Protein AF-A0A383AWL8-F1 (afdb_monomer_lite)

Radius of gyration: 13.19 Å; chains: 1; bounding box: 26×14×39 Å

Structure (mmCIF, N/CA/C/O backbone):
data_AF-A0A383AWL8-F1
#
_entry.id   AF-A0A383AWL8-F1
#
loop_
_atom_site.group_PDB
_atom_site.id
_atom_site.type_symbol
_atom_site.label_atom_id
_atom_site.label_alt_id
_atom_site.label_comp_id
_atom_site.label_asym_id
_atom_site.label_entity_id
_atom_site.label_seq_id
_atom_site.pdbx_PDB_ins_code
_atom_site.Cartn_x
_atom_site.Cartn_y
_atom_site.Cartn_z
_atom_site.occupancy
_atom_site.B_iso_or_equiv
_atom_site.auth_seq_id
_atom_site.auth_comp_id
_atom_site.auth_asym_id
_atom_site.auth_atom_id
_atom_site.pdbx_PDB_model_num
ATOM 1 N N . MET A 1 1 ? -11.176 7.646 19.008 1.00 61.34 1 MET A N 1
ATOM 2 C CA . MET A 1 1 ? -10.394 6.916 17.990 1.00 61.34 1 MET A CA 1
ATOM 3 C C . MET A 1 1 ? -9.287 6.167 18.699 1.00 61.34 1 MET A C 1
ATOM 5 O O . MET A 1 1 ? -8.532 6.791 19.435 1.00 61.34 1 MET A O 1
ATOM 9 N N . ASP A 1 2 ? -9.261 4.847 18.554 1.00 80.94 2 ASP A N 1
ATOM 10 C CA . ASP A 1 2 ? -8.315 3.960 19.230 1.00 80.94 2 ASP A CA 1
ATOM 11 C C . ASP A 1 2 ? -6.874 4.287 18.786 1.00 80.94 2 ASP A C 1
ATOM 13 O O . ASP A 1 2 ? -6.574 4.312 17.589 1.00 80.94 2 ASP A O 1
ATOM 17 N N . GLN A 1 3 ? -5.978 4.594 19.732 1.00 80.94 3 GLN A N 1
ATOM 18 C CA . GLN A 1 3 ? -4.584 4.964 19.437 1.00 80.94 3 GLN A CA 1
ATOM 19 C C . GLN A 1 3 ? -3.860 3.880 18.625 1.00 80.94 3 GLN A C 1
ATOM 21 O O . GLN A 1 3 ? -2.982 4.198 17.820 1.00 80.94 3 GLN A O 1
ATOM 26 N N . ARG A 1 4 ? -4.259 2.611 18.783 1.00 85.38 4 ARG A N 1
ATOM 27 C CA . ARG A 1 4 ? -3.726 1.490 17.999 1.00 85.38 4 ARG A CA 1
ATOM 28 C C . ARG A 1 4 ? -4.154 1.551 16.539 1.00 85.38 4 ARG A C 1
ATOM 30 O O . ARG A 1 4 ? -3.340 1.275 15.662 1.00 85.38 4 ARG A O 1
ATOM 37 N N . LEU A 1 5 ? -5.397 1.949 16.278 1.00 85.19 5 LEU A N 1
ATOM 38 C CA . LEU A 1 5 ? -5.926 2.087 14.922 1.00 85.19 5 LEU A CA 1
ATOM 39 C C . LEU A 1 5 ? -5.211 3.218 14.176 1.00 85.19 5 LEU A C 1
ATOM 41 O O . LEU A 1 5 ? -4.801 3.048 13.032 1.00 85.19 5 LEU A O 1
ATOM 45 N N . ASN A 1 6 ? -4.973 4.340 14.860 1.00 86.88 6 ASN A N 1
ATOM 46 C CA . ASN A 1 6 ? -4.229 5.470 14.304 1.00 86.88 6 ASN A CA 1
ATOM 47 C C . ASN A 1 6 ? -2.768 5.113 14.000 1.00 86.88 6 ASN A C 1
ATOM 49 O O . ASN A 1 6 ? -2.237 5.523 12.968 1.00 86.88 6 ASN A O 1
ATOM 53 N N . PHE A 1 7 ? -2.120 4.337 14.874 1.00 90.88 7 PHE A N 1
ATOM 54 C CA . PHE A 1 7 ? -0.770 3.832 14.624 1.00 90.88 7 PHE A CA 1
ATOM 55 C C . PHE A 1 7 ? -0.738 2.905 13.403 1.00 90.88 7 PHE A C 1
ATOM 57 O O . PHE A 1 7 ? 0.066 3.115 12.499 1.00 90.88 7 PHE A O 1
ATOM 64 N N . LEU A 1 8 ? -1.657 1.938 13.337 1.00 90.69 8 LEU A N 1
ATOM 65 C CA . LEU A 1 8 ? -1.757 0.993 12.225 1.00 90.69 8 LEU A CA 1
ATOM 66 C C . LEU A 1 8 ? -2.027 1.701 10.889 1.00 90.69 8 LEU A C 1
ATOM 68 O O . LEU A 1 8 ? -1.388 1.393 9.883 1.00 90.69 8 LEU A O 1
ATOM 72 N N . LEU A 1 9 ? -2.936 2.680 10.889 1.00 91.25 9 LEU A N 1
ATOM 73 C CA . LEU A 1 9 ? -3.239 3.498 9.719 1.00 91.25 9 LEU A CA 1
ATOM 74 C C . LEU A 1 9 ? -2.004 4.273 9.249 1.00 91.25 9 LEU A C 1
ATOM 76 O O . LEU A 1 9 ? -1.694 4.260 8.060 1.00 91.25 9 LEU A O 1
ATOM 80 N N . LYS A 1 10 ? -1.270 4.902 10.176 1.00 93.12 10 LYS A N 1
ATOM 81 C CA . LYS A 1 10 ? -0.031 5.618 9.856 1.00 93.12 10 LYS A CA 1
ATOM 82 C C . LYS A 1 10 ? 1.004 4.687 9.223 1.00 93.12 10 LYS A C 1
ATOM 84 O O . LYS A 1 10 ? 1.525 5.009 8.163 1.00 93.12 10 LYS A O 1
ATOM 89 N N . THR A 1 11 ? 1.242 3.515 9.815 1.00 94.00 11 THR A N 1
ATOM 90 C CA . THR A 1 11 ? 2.176 2.522 9.264 1.00 94.00 11 THR A CA 1
ATOM 91 C C . THR A 1 11 ? 1.799 2.117 7.840 1.00 94.00 11 THR A C 1
ATOM 93 O O . THR A 1 11 ? 2.666 2.060 6.972 1.00 94.00 11 THR A O 1
ATOM 96 N N . LYS A 1 12 ? 0.509 1.883 7.565 1.00 91.69 12 LYS A N 1
ATOM 97 C CA . LYS A 1 12 ? 0.059 1.520 6.216 1.00 91.69 12 LYS A CA 1
ATOM 98 C C . LYS A 1 12 ? 0.158 2.668 5.213 1.00 91.69 12 LYS A C 1
ATOM 100 O O . LYS A 1 12 ? 0.496 2.423 4.061 1.00 91.69 12 LYS A O 1
ATOM 105 N N . LEU A 1 13 ? -0.066 3.910 5.634 1.00 93.00 13 LEU A N 1
ATOM 106 C CA . LEU A 1 13 ? 0.153 5.084 4.783 1.00 93.00 13 LEU A CA 1
ATOM 107 C C . LEU A 1 13 ? 1.641 5.289 4.448 1.00 93.00 13 LEU A C 1
ATOM 109 O O . LEU A 1 13 ? 1.969 5.620 3.308 1.00 93.00 13 LEU A O 1
ATOM 113 N N . ASP A 1 14 ? 2.538 5.040 5.403 1.00 94.00 14 ASP A N 1
ATOM 114 C CA . ASP A 1 14 ? 3.985 5.085 5.167 1.00 94.00 14 ASP A CA 1
ATOM 115 C C . ASP A 1 14 ? 4.430 3.968 4.198 1.00 94.00 14 ASP A C 1
ATOM 117 O O . ASP A 1 14 ? 5.187 4.233 3.261 1.00 94.00 14 ASP A O 1
ATOM 121 N N . GLU A 1 15 ? 3.912 2.741 4.353 1.00 92.94 15 GLU A N 1
ATOM 122 C CA . GLU A 1 15 ? 4.132 1.636 3.400 1.00 92.94 15 GLU A CA 1
ATOM 123 C C . GLU A 1 15 ? 3.635 1.985 1.987 1.00 92.94 15 GLU A C 1
ATOM 125 O O . GLU A 1 15 ? 4.349 1.762 1.005 1.00 92.94 15 GLU A O 1
ATOM 130 N N . LEU A 1 16 ? 2.440 2.577 1.874 1.00 94.06 16 LEU A N 1
ATOM 131 C CA . LEU A 1 16 ? 1.869 2.995 0.593 1.00 94.06 16 LEU A CA 1
ATOM 132 C C . LEU A 1 16 ? 2.786 3.991 -0.131 1.00 94.06 16 LEU A C 1
ATOM 134 O O . LEU A 1 16 ? 3.063 3.817 -1.317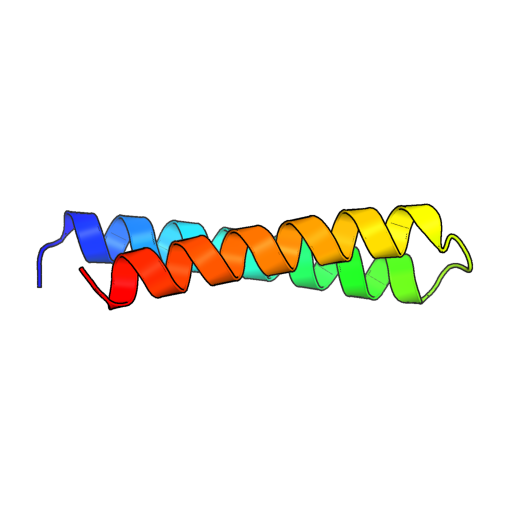 1.00 94.06 16 LEU A O 1
ATOM 138 N N . SER A 1 17 ? 3.325 4.976 0.593 1.00 92.44 17 SER A N 1
ATOM 139 C CA . SER A 1 17 ? 4.260 5.974 0.052 1.00 92.44 17 SER A CA 1
ATOM 140 C C . SER A 1 17 ? 5.534 5.343 -0.524 1.00 92.44 17 SER A C 1
ATOM 142 O O . SER A 1 17 ? 6.061 5.795 -1.546 1.00 92.44 17 SER A O 1
ATOM 144 N N . VAL A 1 18 ? 6.038 4.271 0.096 1.00 93.62 18 VAL A N 1
ATOM 145 C CA . VAL A 1 18 ? 7.187 3.517 -0.428 1.00 93.62 18 VAL A CA 1
ATOM 146 C C . VAL A 1 18 ? 6.808 2.783 -1.715 1.00 93.62 18 VAL A C 1
ATOM 148 O O . VAL A 1 18 ? 7.514 2.923 -2.717 1.00 93.62 18 VAL A O 1
ATOM 151 N N . PHE A 1 19 ? 5.681 2.067 -1.726 1.00 91.62 19 PHE A N 1
ATOM 152 C CA . PHE A 1 19 ? 5.240 1.316 -2.905 1.00 91.62 19 PHE A CA 1
ATOM 153 C C . PHE A 1 19 ? 4.922 2.216 -4.101 1.00 91.62 19 PHE A C 1
ATOM 155 O O . PHE A 1 19 ? 5.270 1.875 -5.230 1.00 91.62 19 PHE A O 1
ATOM 162 N N . GLU A 1 20 ? 4.334 3.392 -3.882 1.00 90.06 20 GLU A N 1
ATOM 163 C CA . GLU A 1 20 ? 4.079 4.362 -4.951 1.00 90.06 20 GLU A CA 1
ATOM 164 C C . GLU A 1 20 ? 5.382 4.870 -5.578 1.00 90.06 20 GLU A C 1
ATOM 166 O O . GLU A 1 20 ? 5.490 4.965 -6.803 1.00 90.06 20 GLU A O 1
ATOM 171 N N . LYS A 1 21 ? 6.421 5.119 -4.770 1.00 90.12 21 LYS A N 1
ATOM 172 C CA . LYS A 1 21 ? 7.750 5.484 -5.286 1.00 90.12 21 LYS A CA 1
ATOM 173 C C . LYS A 1 21 ? 8.377 4.353 -6.102 1.00 90.12 21 LYS A C 1
ATOM 175 O O . LYS A 1 21 ? 8.984 4.629 -7.137 1.00 90.12 21 LYS A O 1
ATOM 180 N N . GLU A 1 22 ? 8.248 3.100 -5.665 1.00 86.94 22 GLU A N 1
ATOM 181 C CA . GLU A 1 22 ? 8.720 1.934 -6.428 1.00 86.94 22 GLU A CA 1
ATOM 182 C C . GLU A 1 22 ? 7.956 1.763 -7.748 1.00 86.94 22 GLU A C 1
ATOM 184 O O . GLU A 1 22 ? 8.566 1.538 -8.797 1.00 86.94 22 GLU A O 1
ATOM 189 N N . TYR A 1 23 ? 6.635 1.944 -7.729 1.00 86.88 23 TYR A N 1
ATOM 190 C CA . TYR A 1 23 ? 5.797 1.909 -8.925 1.00 86.88 23 TYR A CA 1
ATOM 191 C C . TYR A 1 23 ? 6.183 3.006 -9.929 1.00 86.88 23 TYR A C 1
ATOM 193 O O . TYR A 1 23 ? 6.353 2.742 -11.118 1.00 86.88 23 TYR A O 1
ATOM 201 N N . ILE A 1 24 ? 6.424 4.236 -9.466 1.00 85.75 24 ILE A N 1
ATOM 202 C CA . ILE A 1 24 ? 6.865 5.339 -10.334 1.00 85.75 24 ILE A CA 1
ATOM 203 C C . ILE A 1 24 ? 8.236 5.042 -10.964 1.00 85.75 24 ILE A C 1
ATOM 205 O O . ILE A 1 24 ? 8.448 5.340 -12.141 1.00 85.75 24 ILE A O 1
ATOM 209 N N . LYS A 1 25 ? 9.168 4.440 -10.210 1.00 82.75 25 LYS A N 1
ATOM 210 C CA . LYS A 1 25 ? 10.484 4.035 -10.736 1.00 82.75 25 LYS A CA 1
ATOM 211 C C . LYS A 1 25 ? 10.370 2.920 -11.774 1.00 82.75 25 LYS A C 1
ATOM 213 O O . LYS A 1 25 ? 11.024 2.996 -12.810 1.00 82.75 25 LYS A O 1
ATOM 218 N N . THR A 1 26 ? 9.539 1.912 -11.518 1.00 78.50 26 THR A N 1
ATOM 219 C CA . THR A 1 26 ? 9.313 0.798 -12.455 1.00 78.50 26 THR A CA 1
ATOM 220 C C . THR A 1 2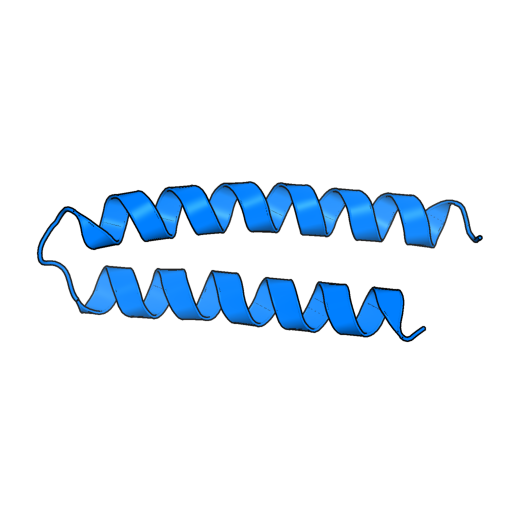6 ? 8.555 1.234 -13.703 1.00 78.50 26 THR A C 1
ATOM 222 O O . THR A 1 26 ? 8.797 0.683 -14.764 1.00 78.50 26 THR A O 1
ATOM 225 N N . ASN A 1 27 ? 7.728 2.279 -13.636 1.00 67.44 27 ASN A N 1
ATOM 226 C CA . ASN A 1 27 ? 7.059 2.837 -14.814 1.00 67.44 27 ASN A CA 1
ATOM 227 C C . ASN A 1 27 ? 8.012 3.580 -15.779 1.00 67.44 27 ASN A C 1
ATOM 229 O O . ASN A 1 27 ? 7.644 3.836 -16.921 1.00 67.44 27 ASN A O 1
ATOM 233 N N . ARG A 1 28 ? 9.226 3.948 -15.338 1.00 67.69 28 ARG A N 1
ATOM 234 C CA . ARG A 1 28 ? 10.235 4.638 -16.171 1.00 67.69 28 ARG A CA 1
ATOM 235 C C . ARG A 1 28 ? 11.131 3.704 -16.977 1.00 67.69 28 ARG A C 1
ATOM 237 O O . ARG A 1 28 ? 11.744 4.146 -17.940 1.00 67.69 28 ARG A O 1
ATOM 244 N N . HIS A 1 29 ? 11.244 2.449 -16.567 1.00 61.97 29 HIS A N 1
ATOM 245 C CA . HIS A 1 29 ? 12.057 1.450 -17.246 1.00 61.97 29 HIS A CA 1
ATOM 246 C C . HIS A 1 29 ? 11.089 0.414 -17.814 1.00 61.97 29 HIS A C 1
ATOM 248 O O . HIS A 1 29 ? 10.273 -0.083 -17.055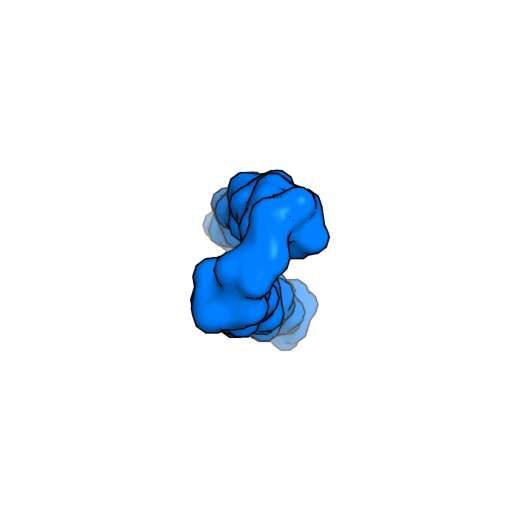 1.00 61.97 29 HIS A O 1
ATOM 254 N N . GLU A 1 30 ? 11.142 0.099 -19.111 1.00 65.56 30 GLU A N 1
ATOM 255 C CA . GLU A 1 30 ? 10.181 -0.721 -19.892 1.00 65.56 30 GLU A CA 1
ATOM 256 C C . GLU A 1 30 ? 9.891 -2.161 -19.374 1.00 65.56 30 GLU A C 1
ATOM 258 O O . GLU A 1 30 ? 9.300 -2.984 -20.069 1.00 65.56 30 GLU A O 1
ATOM 263 N N . TYR A 1 31 ? 10.254 -2.493 -18.135 1.00 66.31 31 TYR A N 1
ATOM 264 C CA . TYR A 1 31 ? 9.978 -3.749 -17.446 1.00 66.31 31 TYR A CA 1
ATOM 265 C C . TYR A 1 31 ? 8.512 -3.839 -16.977 1.00 66.31 31 TYR A C 1
ATOM 267 O O . TYR A 1 31 ? 8.210 -3.662 -15.794 1.00 66.31 31 TYR A O 1
ATOM 275 N N . GLN A 1 32 ? 7.600 -4.170 -17.898 1.00 65.62 32 GLN A N 1
ATOM 276 C CA . GLN A 1 32 ? 6.160 -4.341 -17.630 1.00 65.62 32 GLN A CA 1
ATOM 277 C C . GLN A 1 32 ? 5.860 -5.283 -16.445 1.00 65.62 32 GLN A C 1
ATOM 279 O O . GLN A 1 32 ? 5.097 -4.911 -15.558 1.00 65.62 32 GLN A O 1
ATOM 284 N N . ASN A 1 33 ? 6.549 -6.427 -16.330 1.00 71.75 33 ASN A N 1
ATOM 285 C CA . ASN A 1 33 ? 6.364 -7.346 -15.193 1.00 71.75 33 ASN A CA 1
ATOM 286 C C . ASN A 1 33 ? 6.672 -6.697 -13.831 1.00 71.75 33 ASN A C 1
ATOM 288 O O . ASN A 1 33 ? 5.968 -6.932 -12.851 1.00 71.75 33 ASN A O 1
ATOM 292 N N . ASN A 1 34 ? 7.707 -5.855 -13.752 1.00 78.31 34 ASN A N 1
ATOM 293 C CA . ASN A 1 34 ? 8.069 -5.182 -12.501 1.00 78.31 34 ASN A CA 1
ATOM 294 C C . ASN A 1 34 ? 7.045 -4.103 -12.131 1.00 78.31 34 ASN A C 1
ATOM 296 O O . ASN A 1 34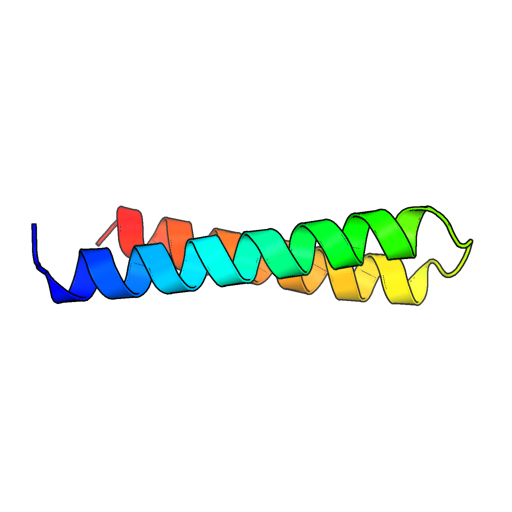 ? 6.802 -3.859 -10.948 1.00 78.31 34 ASN A O 1
ATOM 300 N N . ARG A 1 35 ? 6.418 -3.492 -13.140 1.00 80.50 35 ARG A N 1
ATOM 301 C CA . ARG A 1 35 ? 5.339 -2.521 -12.966 1.00 80.50 35 ARG A CA 1
ATOM 302 C C . ARG A 1 35 ? 4.067 -3.180 -12.432 1.00 80.50 35 ARG A C 1
ATOM 304 O O . ARG A 1 35 ? 3.473 -2.638 -11.503 1.00 80.50 35 ARG A O 1
ATOM 311 N N . ASP A 1 36 ? 3.682 -4.342 -12.955 1.00 85.75 36 ASP A N 1
ATOM 312 C CA . ASP A 1 36 ? 2.485 -5.061 -12.498 1.00 85.75 36 ASP A CA 1
ATOM 313 C C . ASP A 1 36 ? 2.636 -5.564 -11.057 1.00 85.75 36 ASP A C 1
ATOM 315 O O . ASP A 1 36 ? 1.724 -5.418 -10.240 1.00 85.75 36 ASP A O 1
ATOM 319 N N . ILE A 1 37 ? 3.822 -6.071 -10.701 1.00 87.81 37 ILE A N 1
ATOM 320 C CA . ILE A 1 37 ? 4.144 -6.467 -9.322 1.00 87.81 37 ILE A CA 1
ATOM 321 C C . ILE A 1 37 ? 4.076 -5.253 -8.383 1.00 87.81 37 ILE A C 1
ATOM 323 O O . ILE A 1 37 ? 3.494 -5.342 -7.298 1.00 87.81 37 ILE A O 1
ATOM 327 N N . ALA A 1 38 ? 4.647 -4.113 -8.782 1.00 87.81 38 ALA A N 1
ATOM 328 C CA . ALA A 1 38 ? 4.603 -2.890 -7.983 1.00 87.81 38 ALA A CA 1
ATOM 329 C C . ALA A 1 38 ? 3.166 -2.357 -7.831 1.00 87.81 38 ALA A C 1
ATOM 331 O O . ALA A 1 38 ? 2.756 -1.989 -6.730 1.00 87.81 38 ALA A O 1
ATOM 332 N N . TYR A 1 39 ? 2.368 -2.396 -8.900 1.00 89.56 39 TYR A N 1
ATOM 333 C CA . TYR A 1 39 ? 0.959 -2.014 -8.865 1.00 89.56 39 TYR A CA 1
ATOM 334 C C . TYR A 1 39 ? 0.138 -2.910 -7.928 1.00 89.56 39 TYR A C 1
ATOM 336 O O . TYR A 1 39 ? -0.631 -2.408 -7.107 1.00 89.56 39 TYR A O 1
ATOM 344 N N . ALA A 1 40 ? 0.338 -4.231 -7.982 1.00 92.44 40 ALA A N 1
ATOM 345 C CA . ALA A 1 40 ? -0.350 -5.172 -7.101 1.00 92.44 40 ALA A CA 1
ATOM 346 C C . ALA A 1 40 ? -0.071 -4.887 -5.614 1.00 92.44 40 ALA A C 1
ATOM 348 O O . ALA A 1 40 ? -0.985 -4.965 -4.789 1.00 92.44 40 ALA A O 1
ATOM 349 N N . ARG A 1 41 ? 1.167 -4.496 -5.271 1.00 92.62 41 ARG A N 1
ATOM 350 C CA . ARG A 1 41 ? 1.549 -4.100 -3.903 1.00 92.62 41 ARG A CA 1
ATOM 351 C C . ARG A 1 41 ? 0.847 -2.819 -3.449 1.00 92.62 41 ARG A C 1
ATOM 353 O O . ARG A 1 41 ? 0.295 -2.797 -2.350 1.00 92.62 41 ARG A O 1
ATOM 360 N N . VAL A 1 42 ? 0.807 -1.791 -4.302 1.00 92.81 42 VAL A N 1
ATOM 361 C CA . VAL A 1 42 ? 0.064 -0.542 -4.040 1.00 92.81 42 VAL A CA 1
ATOM 362 C C . VAL A 1 42 ? -1.413 -0.848 -3.788 1.00 92.81 42 VAL A C 1
ATOM 364 O O . VAL A 1 42 ? -1.972 -0.442 -2.769 1.00 92.81 42 VAL A O 1
ATOM 367 N N . PHE A 1 43 ? -2.036 -1.628 -4.671 1.00 93.31 43 PHE A N 1
ATOM 368 C CA . PHE A 1 43 ? -3.458 -1.951 -4.583 1.00 93.31 43 PHE A CA 1
ATOM 369 C C . PHE A 1 43 ? -3.812 -2.766 -3.330 1.00 93.31 43 PHE A C 1
ATOM 371 O O . PHE A 1 43 ? -4.819 -2.497 -2.670 1.00 93.31 43 PHE A O 1
ATOM 378 N N . ALA A 1 44 ? -2.978 -3.743 -2.961 1.00 94.31 44 ALA A N 1
ATOM 379 C CA . ALA A 1 44 ? -3.156 -4.509 -1.730 1.00 94.31 44 ALA A CA 1
ATOM 380 C C . ALA A 1 44 ? -3.061 -3.613 -0.482 1.00 94.31 44 ALA A C 1
ATOM 382 O O . ALA A 1 44 ? -3.904 -3.712 0.409 1.00 94.31 44 ALA A O 1
ATOM 383 N N . CYS A 1 45 ? -2.089 -2.695 -0.446 1.00 94.00 45 CYS A N 1
ATOM 3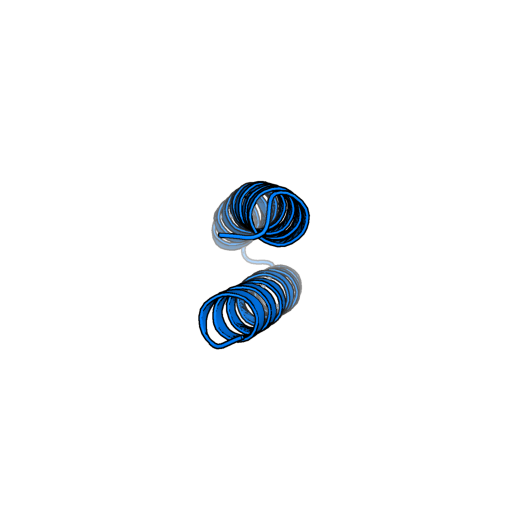84 C CA . CYS A 1 45 ? -1.924 -1.750 0.660 1.00 94.00 45 CYS A CA 1
ATOM 385 C C . CYS A 1 45 ? -3.128 -0.797 0.786 1.00 94.00 45 CYS A C 1
ATOM 387 O O . CYS A 1 45 ? -3.665 -0.610 1.878 1.00 94.00 45 CYS A O 1
ATOM 389 N N . GLN A 1 46 ? -3.637 -0.276 -0.337 1.00 93.31 46 GLN A N 1
ATOM 390 C CA . GLN A 1 46 ? -4.847 0.556 -0.361 1.00 93.31 46 GLN A CA 1
ATOM 391 C C . GLN A 1 46 ? -6.081 -0.186 0.171 1.00 93.31 46 GLN A C 1
ATOM 393 O O . GLN A 1 46 ? -6.864 0.389 0.930 1.00 93.31 46 GLN A O 1
ATOM 398 N N . LYS A 1 47 ? -6.254 -1.472 -0.170 1.00 95.56 47 LYS A N 1
ATOM 399 C CA . LYS A 1 47 ? -7.349 -2.294 0.374 1.00 95.56 47 LYS A CA 1
ATOM 400 C C . LYS A 1 47 ? -7.275 -2.438 1.893 1.00 95.56 47 LYS A C 1
ATOM 402 O O . LYS A 1 47 ? -8.305 -2.314 2.555 1.00 95.56 47 LYS A O 1
ATOM 407 N N . GLU A 1 48 ? -6.084 -2.665 2.441 1.00 93.19 48 GLU A N 1
ATOM 408 C CA . GLU A 1 48 ? -5.880 -2.766 3.891 1.00 93.19 48 GLU A CA 1
ATOM 409 C C . GLU A 1 48 ? -6.172 -1.435 4.599 1.00 93.19 48 GLU A C 1
ATOM 411 O O . GLU A 1 48 ? -6.868 -1.423 5.613 1.00 93.19 48 GLU A O 1
ATOM 416 N N . ILE A 1 49 ? -5.746 -0.301 4.030 1.00 93.19 49 ILE A N 1
ATOM 417 C CA . ILE A 1 49 ? -6.079 1.038 4.549 1.00 93.19 49 ILE A CA 1
ATOM 418 C C . ILE A 1 49 ? -7.595 1.251 4.576 1.00 93.19 49 ILE A C 1
ATOM 420 O O . ILE A 1 49 ? -8.145 1.664 5.595 1.00 93.19 49 ILE A O 1
ATOM 424 N N . ILE A 1 50 ? -8.292 0.929 3.482 1.00 93.25 50 ILE A N 1
ATOM 425 C CA . ILE A 1 50 ? -9.755 1.049 3.412 1.00 93.25 50 ILE A CA 1
ATOM 426 C C . ILE A 1 50 ? -10.427 0.169 4.473 1.00 93.25 50 ILE A C 1
ATOM 428 O O . ILE A 1 50 ? -11.407 0.593 5.082 1.00 93.25 50 ILE A O 1
ATOM 432 N N . LYS A 1 51 ? -9.917 -1.043 4.711 1.00 92.31 51 LYS A N 1
ATOM 433 C CA . LYS A 1 51 ? -10.434 -1.948 5.745 1.00 92.31 51 LYS A CA 1
ATOM 434 C C . LYS A 1 51 ? -10.270 -1.361 7.148 1.00 92.31 51 LYS A C 1
ATOM 436 O O . LYS A 1 51 ? -11.217 -1.418 7.925 1.00 92.31 51 LYS A O 1
ATOM 441 N N . ILE A 1 52 ? -9.116 -0.760 7.443 1.00 89.94 52 ILE A N 1
ATOM 442 C CA . ILE A 1 52 ? -8.862 -0.056 8.710 1.00 89.94 52 ILE A CA 1
ATOM 443 C C . ILE A 1 52 ? -9.821 1.128 8.876 1.00 89.94 52 ILE A C 1
ATOM 445 O O . ILE A 1 52 ? -10.393 1.291 9.943 1.00 89.94 52 ILE A O 1
ATOM 449 N N . LEU A 1 53 ? -10.035 1.926 7.826 1.00 88.19 53 LEU A N 1
ATOM 450 C CA . LEU A 1 53 ? -10.918 3.102 7.871 1.00 88.19 53 LEU A CA 1
ATOM 451 C C . LEU A 1 53 ? -12.410 2.757 7.988 1.00 88.19 53 LEU A C 1
ATOM 453 O O . LEU A 1 53 ? -13.198 3.596 8.416 1.00 88.19 53 LEU A O 1
ATOM 457 N N . LYS A 1 54 ? -12.809 1.557 7.556 1.00 89.38 54 LYS A N 1
ATOM 458 C CA . LYS A 1 54 ? -14.186 1.047 7.657 1.00 89.38 54 LYS A CA 1
ATOM 459 C C . LYS A 1 54 ? -14.468 0.297 8.966 1.00 89.38 54 LYS A C 1
ATOM 461 O O . LYS A 1 54 ? -15.611 -0.112 9.157 1.00 89.38 54 LYS A O 1
ATOM 466 N N . SER A 1 55 ? -13.443 0.061 9.787 1.00 70.62 55 SER A N 1
ATOM 467 C CA . SER A 1 55 ? -13.542 -0.613 11.092 1.00 70.62 55 SER A CA 1
ATOM 468 C C . SER A 1 55 ? -13.7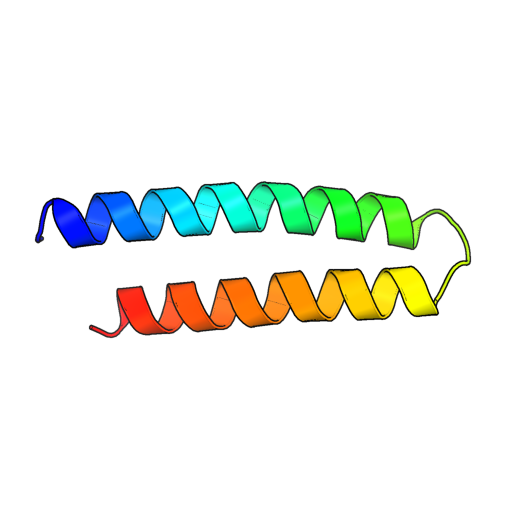97 0.400 12.201 1.00 70.62 55 SER A C 1
ATOM 470 O O . SER A 1 55 ? -14.521 0.035 13.150 1.00 70.62 55 SER A O 1
#

pLDDT: mean 85.81, std 9.59, range [61.34, 95.56]

Organism: NCBI:txid408172

Foldseek 3Di:
DDPVLVVVLVVLVVQLVVLVVQLVVCVVDPPPVSNVVSVVSNVVSVVVNVVSVVD

Secondary structure (DSSP, 8-state):
--HHHHHHHHHHHHHHHHHHHHHHHHTTSS-HHHHHHHHHHHHHHHHHHHHHHT-

Sequence (55 aa):
MDQRLNFLLKTKLDELSVFEKEYIKTNRHEYQNNRDIAYARVFACQKEIIKILKS